Protein AF-A0A136ME74-F1 (afdb_monomer_lite)

pLDDT: mean 80.34, std 13.23, range [41.59, 95.31]

Secondary structure (DSSP, 8-state):
-------------HHHHHHHHHHHHHHHHHH------SS---PPPPP-S--------GGG----EE-TT--EE-

Foldseek 3Di:
DDPPPPPVPPPDPVVVVVVVVVCVVVVCVVPDDPDPVPDDPDDDPDDDPPPDPDDDDPVPDDDWDADPVRDTDD

Radius of gyration: 30.83 Å; chains: 1; bounding box: 53×33×87 Å

Sequence (74 aa):
MSMLRKLGSAVVSTSSMADIAFLLLTFFLITTVIKNDKGLTLMLPPWNNNVTTESVHQRNVF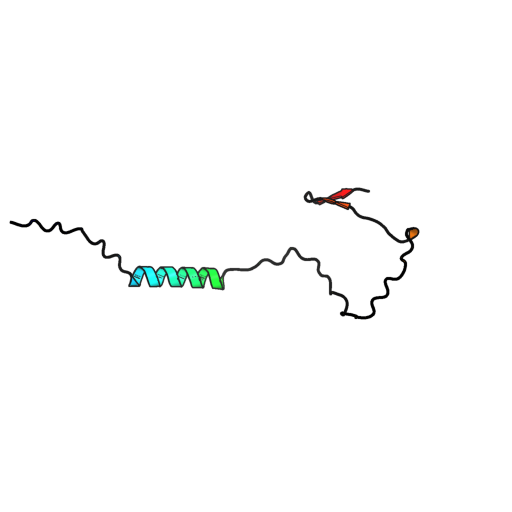TIQVNSENQFFD

Structure (mmCIF, N/CA/C/O backbone):
data_AF-A0A136ME74-F1
#
_entry.id   AF-A0A136ME74-F1
#
loop_
_atom_site.group_PDB
_atom_site.id
_atom_site.type_symbol
_atom_site.label_atom_id
_atom_site.label_alt_id
_atom_site.label_comp_id
_atom_site.label_asym_id
_atom_site.label_entity_id
_atom_site.label_seq_id
_atom_site.pdbx_PDB_ins_code
_atom_site.Cartn_x
_atom_site.Cartn_y
_atom_site.Cartn_z
_atom_site.occupancy
_atom_site.B_iso_or_equiv
_atom_site.auth_seq_id
_atom_site.auth_comp_id
_atom_site.auth_asym_id
_atom_site.auth_atom_id
_atom_site.pdbx_PDB_model_num
ATOM 1 N N . MET A 1 1 ? 23.732 4.280 -65.452 1.00 50.28 1 MET A N 1
ATOM 2 C CA . MET A 1 1 ? 24.487 4.730 -64.263 1.00 50.28 1 MET A CA 1
ATOM 3 C C . MET A 1 1 ? 23.488 4.980 -63.131 1.00 50.28 1 MET A C 1
ATOM 5 O O . MET A 1 1 ? 22.946 6.069 -63.032 1.00 50.28 1 MET A O 1
ATOM 9 N N . SER A 1 2 ? 23.150 3.946 -62.355 1.00 41.59 2 SER A N 1
ATOM 10 C CA . SER A 1 2 ? 22.203 4.040 -61.233 1.00 41.59 2 SER A CA 1
ATOM 11 C C . SER A 1 2 ? 23.000 4.221 -59.947 1.00 41.59 2 SER A C 1
ATOM 13 O O . SER A 1 2 ? 23.630 3.282 -59.465 1.00 41.59 2 SER A O 1
ATOM 15 N N . MET A 1 3 ? 23.009 5.443 -59.423 1.00 54.59 3 MET A N 1
ATOM 16 C CA . MET A 1 3 ? 23.635 5.775 -58.149 1.00 54.59 3 MET A CA 1
ATOM 17 C C . MET A 1 3 ? 22.764 5.211 -57.015 1.00 54.59 3 MET A C 1
ATOM 19 O O . MET A 1 3 ? 21.826 5.860 -56.557 1.00 54.59 3 MET A O 1
ATOM 23 N N . LEU A 1 4 ? 23.048 3.980 -56.580 1.00 59.53 4 LEU A N 1
ATOM 24 C CA . LEU A 1 4 ? 22.422 3.406 -55.392 1.00 59.53 4 LEU A CA 1
ATOM 25 C C . LEU A 1 4 ? 23.016 4.125 -54.177 1.00 59.53 4 LEU A C 1
ATOM 27 O O . LEU A 1 4 ? 24.171 3.906 -53.808 1.00 59.53 4 LEU A O 1
ATOM 31 N N . ARG A 1 5 ? 22.250 5.052 -53.591 1.00 60.84 5 ARG A N 1
ATOM 32 C CA . ARG A 1 5 ? 22.625 5.706 -52.337 1.00 60.84 5 ARG A CA 1
ATOM 33 C C . ARG A 1 5 ? 22.835 4.614 -51.295 1.00 60.84 5 ARG A C 1
ATOM 35 O O . ARG A 1 5 ? 21.883 3.959 -50.880 1.00 60.84 5 ARG A O 1
ATOM 42 N N . LYS A 1 6 ? 24.079 4.448 -50.852 1.00 58.12 6 LYS A N 1
ATOM 43 C CA . LYS A 1 6 ? 24.401 3.789 -49.591 1.00 58.12 6 LYS A CA 1
ATOM 44 C C . LYS A 1 6 ? 23.797 4.663 -48.492 1.00 58.12 6 LYS A C 1
ATOM 46 O O . LYS A 1 6 ? 24.464 5.553 -47.973 1.00 58.12 6 LYS A O 1
ATOM 51 N N . LEU A 1 7 ? 22.509 4.465 -48.189 1.00 57.06 7 LEU A N 1
ATOM 52 C CA . LEU A 1 7 ? 21.986 4.829 -46.880 1.00 57.06 7 LEU A CA 1
ATOM 53 C C . LEU A 1 7 ? 22.912 4.108 -45.912 1.00 57.06 7 LEU A C 1
ATOM 55 O O . LEU A 1 7 ? 22.998 2.879 -45.941 1.00 57.06 7 LEU A O 1
ATOM 59 N N . GLY A 1 8 ? 23.684 4.873 -45.145 1.00 51.62 8 GLY A N 1
ATOM 60 C CA . GLY A 1 8 ? 24.362 4.343 -43.981 1.00 51.62 8 GLY A CA 1
ATOM 61 C C . GLY A 1 8 ? 23.279 3.743 -43.106 1.00 51.62 8 GLY A C 1
ATOM 62 O O . GLY A 1 8 ? 22.615 4.455 -42.362 1.00 51.62 8 GLY A O 1
ATOM 63 N N . SER A 1 9 ? 23.043 2.443 -43.268 1.00 54.94 9 SER A N 1
ATOM 64 C CA . SER A 1 9 ? 22.344 1.656 -42.279 1.00 54.94 9 SER A CA 1
ATOM 65 C C . SER A 1 9 ? 23.210 1.818 -41.045 1.00 54.94 9 SER A C 1
ATOM 67 O O . SER A 1 9 ? 24.332 1.310 -40.997 1.00 54.94 9 SER A O 1
ATOM 69 N N . ALA A 1 10 ? 22.763 2.653 -40.111 1.00 61.81 10 ALA A N 1
ATOM 70 C CA . ALA A 1 10 ? 23.281 2.634 -38.763 1.00 61.81 10 ALA A CA 1
ATOM 71 C C . ALA A 1 10 ? 22.911 1.250 -38.229 1.00 61.81 10 ALA A C 1
ATOM 73 O O . ALA A 1 10 ? 21.835 1.052 -37.670 1.00 61.81 10 ALA A O 1
ATOM 74 N N . VAL A 1 11 ? 23.761 0.264 -38.522 1.00 61.66 11 VAL A N 1
ATOM 75 C CA . VAL A 1 11 ? 23.679 -1.079 -37.969 1.00 61.66 11 VAL A CA 1
ATOM 76 C C . VAL A 1 11 ? 24.041 -0.910 -36.501 1.00 61.66 11 VAL A C 1
ATOM 78 O O . VAL A 1 11 ? 25.195 -1.036 -36.103 1.00 61.66 11 VAL A O 1
ATOM 81 N N . VAL A 1 12 ? 23.060 -0.494 -35.706 1.00 68.56 12 VAL A N 1
ATOM 82 C CA . VAL A 1 12 ? 23.166 -0.508 -34.253 1.00 68.56 12 VAL A CA 1
ATOM 83 C C . VAL A 1 12 ? 23.301 -1.974 -33.860 1.00 68.56 12 VAL A C 1
ATOM 85 O O . VAL A 1 12 ? 22.539 -2.819 -34.335 1.00 68.56 12 VAL A O 1
ATOM 88 N N . SER A 1 13 ? 24.294 -2.297 -33.035 1.00 76.19 13 SER A N 1
ATOM 89 C CA . SER A 1 13 ? 24.502 -3.655 -32.541 1.00 76.19 13 SER A CA 1
ATOM 90 C C . SER A 1 13 ? 23.333 -4.056 -31.634 1.00 76.19 13 SER A C 1
ATOM 92 O O . SER A 1 13 ? 23.298 -3.762 -30.440 1.00 76.19 13 SER A O 1
ATOM 94 N N . THR A 1 14 ? 22.347 -4.740 -32.212 1.00 78.69 14 THR A N 1
ATOM 95 C CA . THR A 1 14 ? 21.122 -5.188 -31.534 1.00 78.69 14 THR A CA 1
ATOM 96 C C . THR A 1 14 ? 21.403 -6.106 -30.346 1.00 78.69 14 THR A C 1
ATOM 98 O O . THR A 1 14 ? 20.669 -6.050 -29.367 1.00 78.69 14 THR A O 1
ATOM 101 N N . SER A 1 15 ? 22.493 -6.884 -30.387 1.00 82.19 15 SER A N 1
ATOM 102 C CA . SER A 1 15 ? 22.958 -7.691 -29.248 1.00 82.19 15 SER A CA 1
ATOM 103 C C . SER A 1 15 ? 23.335 -6.811 -28.055 1.00 82.19 15 SER A C 1
ATOM 105 O O . SER A 1 15 ? 22.801 -6.994 -26.970 1.00 82.19 15 SER A O 1
ATOM 107 N N . SER A 1 16 ? 24.175 -5.791 -28.266 1.00 86.38 16 SER A N 1
ATOM 108 C CA . SER A 1 16 ? 24.607 -4.888 -27.190 1.00 86.38 16 SER A CA 1
ATOM 109 C C . SER A 1 16 ? 23.444 -4.068 -26.624 1.00 86.38 16 SER A C 1
ATOM 111 O O . SER A 1 16 ? 23.396 -3.797 -25.427 1.00 86.38 16 SER A O 1
ATOM 113 N N . MET A 1 17 ? 22.491 -3.688 -27.481 1.00 91.38 17 MET A N 1
ATOM 114 C CA . MET A 1 17 ? 21.262 -3.014 -27.061 1.00 91.38 17 MET A CA 1
ATOM 115 C C . MET A 1 17 ? 20.346 -3.943 -26.244 1.00 91.38 17 MET A C 1
ATOM 117 O O . MET A 1 17 ? 19.723 -3.487 -25.286 1.00 91.38 17 MET A O 1
ATOM 121 N N . ALA A 1 18 ? 20.271 -5.231 -26.591 1.00 90.94 18 ALA A N 1
ATOM 122 C CA . ALA A 1 18 ? 19.478 -6.214 -25.858 1.00 90.94 18 ALA A CA 1
ATOM 123 C C . ALA A 1 18 ? 20.070 -6.519 -24.474 1.00 90.94 18 ALA A C 1
ATOM 125 O O . ALA A 1 18 ? 19.327 -6.533 -23.494 1.00 90.94 18 ALA A O 1
ATOM 126 N N . ASP A 1 19 ? 21.391 -6.681 -24.376 1.00 91.12 19 ASP A N 1
ATOM 127 C CA . ASP A 1 19 ? 22.073 -6.963 -23.109 1.00 91.12 19 ASP A CA 1
ATOM 128 C C . ASP A 1 19 ? 21.845 -5.838 -22.094 1.00 91.12 19 ASP A C 1
ATOM 130 O O . ASP A 1 19 ? 21.433 -6.083 -20.958 1.00 91.12 19 ASP A O 1
ATOM 134 N N . ILE A 1 20 ? 22.032 -4.580 -22.514 1.00 92.94 20 ILE A N 1
ATOM 135 C CA . ILE A 1 20 ? 21.846 -3.442 -21.609 1.00 92.94 20 ILE A CA 1
ATOM 136 C C . ILE A 1 20 ? 20.374 -3.238 -21.231 1.00 92.94 20 ILE A C 1
ATOM 138 O O . ILE A 1 20 ? 20.079 -2.952 -20.072 1.00 92.94 20 ILE A O 1
ATOM 142 N N . ALA A 1 21 ? 19.433 -3.443 -22.158 1.00 93.12 21 ALA A N 1
ATOM 143 C CA . ALA A 1 21 ? 18.006 -3.355 -21.856 1.00 93.12 21 ALA A CA 1
ATOM 144 C C . ALA A 1 21 ? 17.555 -4.454 -20.877 1.00 93.12 21 ALA A C 1
ATOM 146 O O . ALA A 1 21 ? 16.761 -4.190 -19.974 1.00 93.12 21 ALA A O 1
ATOM 147 N N . PHE A 1 22 ? 18.090 -5.669 -21.016 1.00 94.69 22 PHE A N 1
ATOM 148 C CA . PHE A 1 22 ? 17.781 -6.791 -20.134 1.00 94.69 22 PHE A CA 1
ATOM 149 C C . PHE A 1 22 ? 18.344 -6.592 -18.722 1.00 94.69 22 PHE A C 1
ATOM 151 O O . PHE A 1 22 ? 17.640 -6.815 -17.730 1.00 94.69 22 PHE A O 1
ATOM 158 N N . LEU A 1 23 ? 19.584 -6.107 -18.616 1.00 94.25 23 LEU A N 1
ATOM 159 C CA . LEU A 1 23 ? 20.182 -5.752 -17.330 1.00 94.25 23 LEU A CA 1
ATOM 160 C C . LEU A 1 23 ? 19.399 -4.635 -16.634 1.00 94.25 23 LEU A C 1
ATOM 162 O O . LEU A 1 23 ? 19.136 -4.742 -15.441 1.00 94.25 23 LEU A O 1
ATOM 166 N N . LEU A 1 24 ? 18.958 -3.605 -17.362 1.00 95.06 24 LEU A N 1
ATOM 167 C CA . LEU A 1 24 ? 18.129 -2.540 -16.788 1.00 95.06 24 LEU A CA 1
ATOM 168 C C . LEU A 1 24 ? 16.756 -3.052 -16.332 1.00 95.06 24 LEU A C 1
ATOM 170 O O . LEU A 1 24 ? 16.307 -2.694 -15.246 1.00 95.06 24 LEU A O 1
ATOM 174 N N . LEU A 1 25 ? 16.100 -3.914 -17.115 1.00 95.31 25 LEU A N 1
ATOM 175 C CA . LEU A 1 25 ? 14.801 -4.484 -16.749 1.00 95.31 25 LEU A CA 1
ATOM 176 C C . LEU A 1 25 ? 14.896 -5.330 -15.476 1.00 95.31 25 LEU A C 1
ATOM 178 O O . LEU A 1 25 ? 14.095 -5.153 -14.564 1.00 95.31 25 LEU A O 1
ATOM 182 N N . THR A 1 26 ? 15.875 -6.233 -15.404 1.00 94.62 26 THR A N 1
ATOM 183 C CA . THR A 1 26 ? 16.089 -7.088 -14.226 1.00 94.62 26 THR A CA 1
ATOM 184 C C . THR A 1 26 ? 16.553 -6.283 -13.017 1.00 94.62 26 THR A C 1
ATOM 186 O O . THR A 1 26 ? 16.089 -6.539 -11.910 1.00 94.62 26 THR A O 1
ATOM 189 N N . PHE A 1 27 ? 17.384 -5.258 -13.219 1.00 95.12 27 PHE A N 1
ATOM 190 C CA . PHE A 1 27 ? 17.772 -4.315 -12.176 1.00 95.12 27 PHE A CA 1
ATOM 191 C C . PHE A 1 27 ? 16.554 -3.603 -11.587 1.00 95.12 27 PHE A C 1
ATOM 193 O O . PHE A 1 27 ? 16.353 -3.655 -10.373 1.00 95.12 27 PHE A O 1
ATOM 200 N N . PHE A 1 28 ? 15.708 -2.992 -12.423 1.00 92.62 28 PHE A N 1
ATOM 201 C CA . PHE A 1 28 ? 14.487 -2.349 -11.945 1.00 92.62 28 PHE A CA 1
ATOM 202 C C . PHE A 1 28 ? 13.536 -3.364 -11.318 1.00 92.62 28 PHE A C 1
ATOM 204 O O . PHE A 1 28 ? 12.992 -3.089 -10.258 1.00 92.62 28 PHE A O 1
ATOM 211 N N . LEU A 1 29 ? 13.383 -4.559 -11.888 1.00 93.38 29 LEU A N 1
ATOM 212 C CA . LEU A 1 29 ? 12.519 -5.601 -11.333 1.00 93.38 29 LEU A CA 1
ATOM 213 C C . LEU A 1 29 ? 12.960 -6.054 -9.932 1.00 93.38 29 LEU A C 1
ATOM 215 O O . LEU A 1 29 ? 12.122 -6.184 -9.046 1.00 93.38 29 LEU A O 1
ATOM 219 N N . ILE A 1 30 ? 14.260 -6.274 -9.724 1.00 94.25 30 ILE A N 1
ATOM 220 C CA . ILE A 1 30 ? 14.811 -6.747 -8.444 1.00 94.25 30 ILE A CA 1
ATOM 221 C C . ILE A 1 30 ? 14.828 -5.628 -7.396 1.00 94.25 30 ILE A C 1
ATOM 223 O O . ILE A 1 30 ? 14.622 -5.885 -6.213 1.00 94.25 30 ILE A O 1
ATOM 227 N N . THR A 1 31 ? 15.087 -4.388 -7.811 1.00 92.81 31 THR A N 1
ATOM 228 C CA . THR A 1 31 ? 15.228 -3.245 -6.892 1.00 92.81 31 THR A CA 1
ATOM 229 C C . THR A 1 31 ? 13.919 -2.484 -6.663 1.00 92.81 31 THR A C 1
ATOM 231 O O . THR A 1 31 ? 13.863 -1.637 -5.770 1.00 92.81 31 THR A O 1
ATOM 234 N N . THR A 1 32 ? 12.852 -2.782 -7.419 1.00 90.31 32 THR A N 1
ATOM 235 C CA . THR A 1 32 ? 11.525 -2.191 -7.195 1.00 90.31 32 THR A CA 1
ATOM 236 C C . THR A 1 32 ? 10.958 -2.690 -5.872 1.00 90.31 32 THR A C 1
ATOM 238 O O . THR A 1 32 ? 10.500 -3.823 -5.749 1.00 90.31 32 THR A O 1
ATOM 241 N N . VAL A 1 33 ? 10.939 -1.803 -4.880 1.00 86.50 33 VAL A N 1
ATOM 242 C CA . VAL A 1 33 ? 10.234 -2.011 -3.614 1.00 86.50 33 VAL A CA 1
ATOM 243 C C . VAL A 1 33 ? 8.893 -1.290 -3.688 1.00 86.50 33 VAL A C 1
ATOM 245 O O . VAL A 1 33 ? 8.845 -0.060 -3.747 1.00 86.50 33 VAL A O 1
ATOM 248 N N . ILE A 1 34 ? 7.788 -2.037 -3.643 1.00 80.44 34 ILE A N 1
ATOM 249 C CA . ILE A 1 34 ? 6.459 -1.449 -3.440 1.00 80.44 34 ILE A CA 1
ATOM 250 C C . ILE A 1 34 ? 6.351 -1.079 -1.958 1.00 80.44 34 ILE A C 1
ATOM 252 O O . ILE A 1 34 ? 6.138 -1.942 -1.107 1.00 80.44 34 ILE A O 1
ATOM 256 N N . LYS A 1 35 ? 6.538 0.205 -1.632 1.00 75.06 35 LYS A N 1
ATOM 257 C CA . LYS A 1 35 ? 6.334 0.707 -0.267 1.00 75.06 35 LYS A CA 1
ATOM 258 C C . LYS A 1 35 ? 4.857 0.602 0.098 1.00 75.06 35 LYS A C 1
ATOM 260 O O . LYS A 1 35 ? 4.034 1.306 -0.480 1.00 75.06 35 LYS A O 1
ATOM 265 N N . ASN A 1 36 ? 4.539 -0.244 1.074 1.00 68.00 36 ASN A N 1
ATOM 266 C CA . ASN A 1 36 ? 3.181 -0.411 1.593 1.00 68.00 36 ASN A CA 1
ATOM 267 C C . ASN A 1 36 ? 2.970 0.346 2.919 1.00 68.00 36 ASN A C 1
ATOM 269 O O . ASN A 1 36 ? 2.079 0.023 3.697 1.00 68.00 36 ASN A O 1
ATOM 273 N N . ASP A 1 37 ? 3.786 1.375 3.178 1.00 66.81 37 ASP A N 1
ATOM 274 C CA . ASP A 1 37 ? 3.821 2.124 4.448 1.00 66.81 37 ASP A CA 1
ATOM 275 C C . ASP A 1 37 ? 2.548 2.960 4.709 1.00 66.81 37 ASP A C 1
ATOM 277 O O . ASP A 1 37 ? 2.456 3.681 5.700 1.00 66.81 37 ASP A O 1
ATOM 281 N N . LYS A 1 38 ? 1.569 2.911 3.800 1.00 67.50 38 LYS A N 1
ATOM 282 C CA . LYS A 1 38 ? 0.294 3.629 3.877 1.00 67.50 38 LYS A CA 1
ATOM 283 C C . LYS A 1 38 ? -0.854 2.623 3.861 1.00 67.50 38 LYS A C 1
ATOM 285 O O . LYS A 1 38 ? -1.574 2.499 2.877 1.00 67.50 38 LYS A O 1
ATOM 290 N N . GLY A 1 39 ? -1.008 1.902 4.962 1.00 68.25 39 GLY A N 1
ATOM 291 C CA . GLY A 1 39 ? -2.136 1.010 5.201 1.00 68.25 39 GLY A CA 1
ATOM 292 C C . GLY A 1 39 ? -2.541 1.063 6.667 1.00 68.25 39 GLY A C 1
ATOM 293 O O . GLY A 1 39 ? -1.694 1.222 7.545 1.00 68.25 39 GLY A O 1
ATOM 294 N N . LEU A 1 40 ? -3.839 0.946 6.942 1.00 74.00 40 LEU A N 1
ATOM 295 C CA . LEU A 1 40 ? -4.296 0.681 8.301 1.00 74.00 40 LEU A CA 1
ATOM 296 C C . LEU A 1 40 ? -3.893 -0.758 8.646 1.00 74.00 40 LEU A C 1
ATOM 298 O O . LEU A 1 40 ? -4.261 -1.681 7.918 1.00 74.00 40 LEU A O 1
ATOM 302 N N . THR A 1 41 ? -3.172 -0.965 9.750 1.00 75.31 41 THR A N 1
ATOM 303 C CA . THR A 1 41 ? -2.895 -2.307 10.294 1.00 75.31 41 THR A CA 1
ATOM 304 C C . THR A 1 41 ? -4.171 -2.872 10.924 1.00 75.31 41 THR A C 1
ATOM 306 O O . THR A 1 41 ? -4.275 -3.027 12.137 1.00 75.31 41 THR A O 1
ATOM 309 N N . LEU A 1 42 ? -5.191 -3.111 10.105 1.00 78.44 42 LEU A N 1
ATOM 310 C CA . LEU A 1 42 ? -6.457 -3.692 10.526 1.00 78.44 42 LEU A CA 1
ATOM 311 C C . LEU A 1 42 ? -6.505 -5.136 10.049 1.00 78.44 42 LEU A C 1
ATOM 313 O O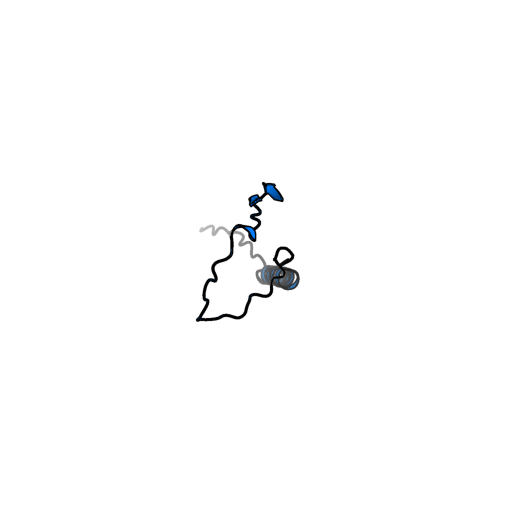 . LEU A 1 42 ? -6.455 -5.415 8.852 1.00 78.44 42 LEU A O 1
ATOM 317 N N . MET A 1 43 ? -6.634 -6.060 11.000 1.00 81.38 43 MET A N 1
ATOM 318 C CA . MET A 1 43 ? -7.074 -7.407 10.673 1.00 81.38 43 MET A CA 1
ATOM 319 C C . MET A 1 43 ? -8.560 -7.325 10.340 1.00 81.38 43 MET A C 1
ATOM 321 O O . MET A 1 43 ? -9.364 -6.925 11.184 1.00 81.38 43 MET A O 1
ATOM 325 N N . LEU A 1 44 ? -8.919 -7.660 9.101 1.00 81.56 44 LEU A N 1
ATOM 326 C CA . LEU A 1 44 ? -10.322 -7.712 8.714 1.00 81.56 44 LEU A CA 1
ATOM 327 C C . LEU A 1 44 ? -11.047 -8.754 9.581 1.00 81.56 44 LEU A C 1
ATOM 329 O O . LEU A 1 44 ? -10.490 -9.828 9.838 1.00 81.56 44 LEU A O 1
ATOM 333 N N . PRO A 1 45 ? -12.275 -8.461 10.041 1.00 83.00 45 PRO A N 1
ATOM 334 C CA . PRO A 1 45 ? -13.073 -9.446 10.747 1.00 83.00 45 PRO A CA 1
ATOM 335 C C . PRO A 1 45 ? -13.354 -10.651 9.835 1.00 83.00 45 PRO A C 1
ATOM 337 O O . PRO A 1 45 ? -13.402 -10.506 8.608 1.00 83.00 45 PRO A O 1
ATOM 340 N N . PRO A 1 46 ? -13.543 -11.850 10.411 1.00 85.25 46 PRO A N 1
ATOM 341 C CA . PRO A 1 46 ? -13.900 -13.029 9.638 1.00 85.25 46 PRO A CA 1
ATOM 342 C C . PRO A 1 46 ? -15.207 -12.789 8.878 1.00 85.25 46 PRO A C 1
ATOM 344 O O . PRO A 1 46 ? -16.155 -12.205 9.406 1.00 85.25 46 PRO A O 1
ATOM 347 N N . TRP A 1 47 ? -15.255 -13.255 7.631 1.00 84.50 47 TRP A N 1
ATOM 348 C CA . TRP A 1 47 ? -16.455 -13.154 6.809 1.00 84.50 47 TRP A CA 1
ATOM 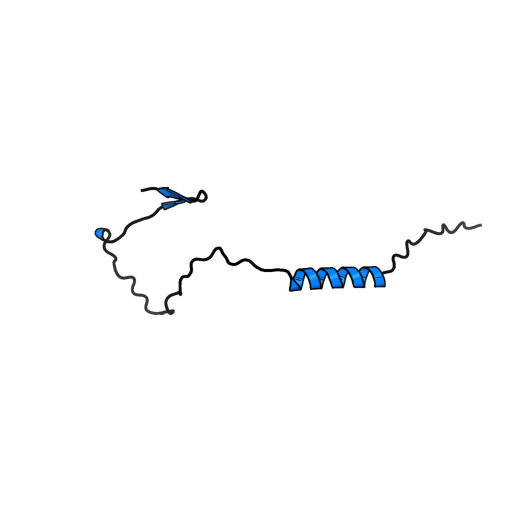349 C C . TRP A 1 47 ? -17.614 -13.932 7.446 1.00 84.50 47 TRP A C 1
ATOM 351 O O . TRP A 1 47 ? -17.452 -15.084 7.848 1.00 84.50 47 TRP A O 1
ATOM 361 N N . ASN A 1 48 ? -18.792 -13.312 7.513 1.00 83.88 48 ASN A N 1
ATOM 362 C CA . ASN A 1 48 ? -20.002 -13.915 8.060 1.00 83.88 48 ASN A CA 1
ATOM 363 C C . ASN A 1 48 ? -21.189 -13.603 7.138 1.00 83.88 48 ASN A C 1
ATOM 365 O O . ASN A 1 48 ? -21.412 -12.451 6.789 1.00 83.88 48 ASN A O 1
ATOM 369 N N . ASN A 1 49 ? -21.967 -14.621 6.764 1.00 81.44 49 ASN A N 1
ATOM 370 C CA . ASN A 1 49 ? -23.161 -14.469 5.921 1.00 81.44 49 ASN A CA 1
ATOM 371 C C . ASN A 1 49 ? -24.383 -13.957 6.709 1.00 81.44 49 ASN A C 1
ATOM 373 O O . ASN A 1 49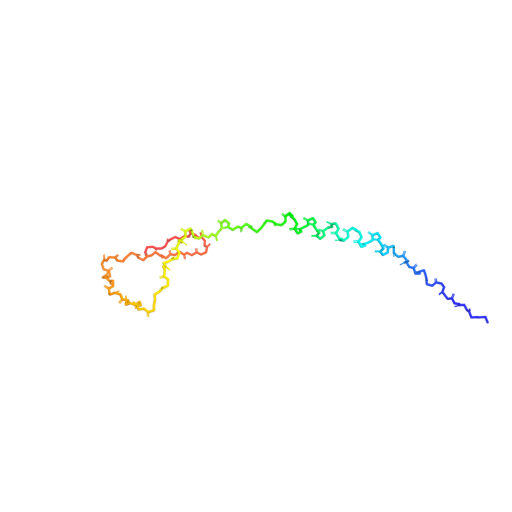 ? -25.356 -13.507 6.114 1.00 81.44 49 ASN A O 1
ATOM 377 N N . ASN A 1 50 ? -24.337 -14.035 8.041 1.00 80.19 50 ASN A N 1
ATOM 378 C CA . ASN A 1 50 ? -25.370 -13.586 8.971 1.00 80.19 50 ASN A CA 1
ATOM 379 C C . ASN A 1 50 ? -24.878 -12.347 9.733 1.00 80.19 50 ASN A C 1
ATOM 381 O O . ASN A 1 50 ? -24.775 -12.364 10.961 1.00 80.19 50 ASN A O 1
ATOM 385 N N . VAL A 1 51 ? -24.499 -11.287 9.013 1.00 71.75 51 VAL A N 1
ATOM 386 C CA . VAL A 1 51 ? -24.183 -10.007 9.658 1.00 71.75 51 VAL A CA 1
ATOM 387 C C . VAL A 1 51 ? -25.496 -9.349 10.060 1.00 71.75 51 VAL A C 1
ATOM 389 O O . VAL A 1 51 ? -26.152 -8.691 9.256 1.00 71.75 51 VAL A O 1
ATOM 392 N N . THR A 1 52 ? -25.905 -9.532 11.309 1.00 68.12 52 THR A N 1
ATOM 393 C CA . THR A 1 52 ? -26.948 -8.696 11.896 1.00 68.12 52 THR A CA 1
ATOM 394 C C . THR A 1 52 ? -26.299 -7.352 12.207 1.00 68.12 52 THR A C 1
ATOM 396 O O . THR A 1 52 ? -25.448 -7.264 13.089 1.00 68.12 52 THR A O 1
ATOM 399 N N . THR A 1 53 ? -26.638 -6.299 11.466 1.00 71.00 53 THR A N 1
ATOM 400 C CA . THR A 1 53 ? -26.279 -4.934 11.870 1.00 71.00 53 THR A CA 1
ATOM 401 C C . THR A 1 53 ? -26.996 -4.631 13.178 1.00 71.00 53 THR A C 1
ATOM 403 O O . THR A 1 53 ? -28.195 -4.351 13.180 1.00 71.00 53 THR A O 1
ATOM 406 N N . GLU A 1 54 ? -26.287 -4.741 14.300 1.00 75.69 54 GLU A N 1
ATOM 407 C CA . GLU A 1 54 ? -26.820 -4.306 15.584 1.00 75.69 54 GLU A CA 1
ATOM 408 C C . GLU A 1 54 ? -27.030 -2.789 15.574 1.00 75.69 54 GLU A C 1
ATOM 410 O O . GLU A 1 54 ? -26.229 -2.025 15.029 1.00 75.69 54 GLU A O 1
ATOM 415 N N . SER A 1 55 ? -28.127 -2.343 16.185 1.00 80.62 55 SER A N 1
ATOM 416 C CA . SER A 1 55 ? -28.413 -0.920 16.340 1.00 80.62 55 SER A CA 1
ATOM 417 C C . SER A 1 55 ? -27.421 -0.302 17.327 1.00 80.62 55 SER A C 1
ATOM 419 O O . SER A 1 55 ? -27.592 -0.404 18.543 1.00 80.62 55 SER A O 1
ATOM 421 N N . VAL A 1 56 ? -26.396 0.380 16.816 1.00 85.50 56 VAL A N 1
ATOM 422 C CA . VAL A 1 56 ? -25.464 1.150 17.646 1.00 85.50 56 VAL A CA 1
ATOM 423 C C . VAL A 1 56 ? -26.171 2.395 18.183 1.00 85.50 56 VAL A C 1
ATOM 425 O O . VAL A 1 56 ? -26.774 3.168 17.441 1.00 85.50 56 VAL A O 1
ATOM 428 N N . HIS A 1 57 ? -26.095 2.613 19.495 1.00 89.75 57 HIS A N 1
ATOM 429 C CA . HIS A 1 57 ? -26.652 3.813 20.111 1.00 89.75 57 HIS A CA 1
ATOM 430 C C . HIS A 1 57 ? -25.834 5.048 19.716 1.00 89.75 57 HIS A C 1
ATOM 432 O O . HIS A 1 57 ? -24.640 5.091 19.996 1.00 89.75 57 HIS A O 1
ATOM 438 N N . GLN A 1 58 ? -26.475 6.086 19.169 1.00 88.06 58 GLN A N 1
ATOM 439 C CA . GLN A 1 58 ? -25.791 7.323 18.749 1.00 88.06 58 GLN A CA 1
ATOM 440 C C . GLN A 1 58 ? -24.982 7.991 19.872 1.00 88.06 58 GLN A C 1
ATOM 442 O O . GLN A 1 58 ? -23.905 8.510 19.613 1.00 88.06 58 GLN A O 1
ATOM 447 N N . ARG A 1 59 ? -25.433 7.899 21.133 1.00 91.50 59 ARG A N 1
ATOM 448 C CA . ARG A 1 59 ? -24.675 8.392 22.303 1.00 91.50 59 ARG A CA 1
ATOM 449 C C . ARG A 1 59 ? -23.303 7.718 22.499 1.00 91.50 59 ARG A C 1
ATOM 451 O O . ARG A 1 59 ? -22.493 8.232 23.256 1.00 91.50 59 ARG A O 1
ATOM 458 N N . ASN A 1 60 ? -23.068 6.569 21.859 1.00 90.75 60 ASN A N 1
ATOM 459 C CA . ASN A 1 60 ? -21.820 5.803 21.917 1.00 90.75 60 ASN A CA 1
ATOM 460 C C . ASN A 1 60 ? -20.973 5.962 20.636 1.00 90.75 60 ASN A C 1
ATOM 462 O O . ASN A 1 60 ? -19.972 5.264 20.488 1.00 90.75 60 ASN A O 1
ATOM 466 N N . VAL A 1 61 ? -21.386 6.811 19.689 1.00 89.62 61 VAL A N 1
ATOM 467 C CA . VAL A 1 61 ? -20.683 7.025 18.419 1.00 89.62 61 VAL A CA 1
ATOM 468 C C . VAL A 1 61 ? -20.002 8.385 18.454 1.00 89.62 61 VAL A C 1
ATOM 470 O O . VAL A 1 61 ? -20.656 9.406 18.643 1.00 89.62 61 VAL A O 1
ATOM 473 N N . PHE A 1 62 ? -18.691 8.396 18.227 1.00 90.00 62 PHE A N 1
ATOM 474 C CA . PHE A 1 62 ? -17.919 9.612 17.995 1.00 90.00 62 PHE A CA 1
ATOM 475 C C . PHE A 1 62 ? -17.541 9.668 16.512 1.00 90.00 62 PHE A C 1
ATOM 477 O O . PHE A 1 62 ? -16.912 8.740 16.001 1.00 90.00 62 PHE A O 1
ATOM 484 N N . THR A 1 63 ? -17.980 10.710 15.805 1.00 89.50 63 THR A N 1
ATOM 485 C CA . THR A 1 63 ? -17.721 10.868 14.365 1.00 89.50 63 THR 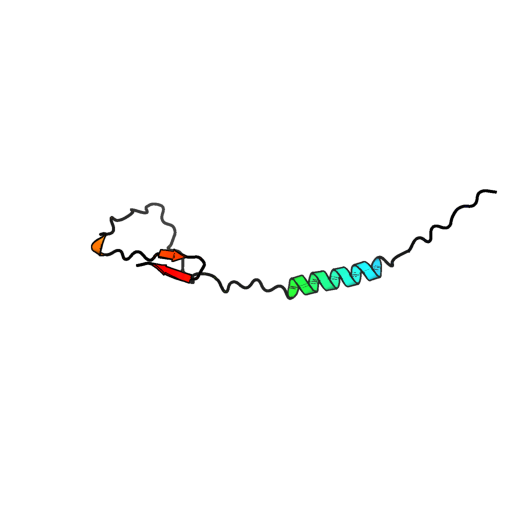A CA 1
ATOM 486 C C . THR A 1 63 ? -16.476 11.717 14.178 1.00 89.50 63 THR A C 1
ATOM 488 O O . THR A 1 63 ? -16.417 12.817 14.706 1.00 89.50 63 THR A O 1
ATOM 491 N N . ILE A 1 64 ? -15.504 11.221 13.414 1.00 89.25 64 ILE A N 1
ATOM 492 C CA . ILE A 1 64 ? -14.274 11.952 13.094 1.00 89.25 64 ILE A CA 1
ATOM 493 C C . ILE A 1 64 ? -14.285 12.254 11.599 1.00 89.25 64 ILE A C 1
ATOM 495 O O . ILE A 1 64 ? -14.370 11.333 10.784 1.00 89.25 64 ILE A O 1
ATOM 499 N N . GLN A 1 65 ? -14.193 13.530 11.234 1.00 92.25 65 GLN A N 1
ATOM 500 C CA . GLN A 1 65 ? -14.067 13.958 9.842 1.00 92.25 65 GLN A CA 1
ATOM 501 C C . GLN A 1 65 ? -12.615 14.336 9.559 1.00 92.25 65 GLN A C 1
ATOM 503 O O . GLN A 1 65 ? -12.050 15.168 10.264 1.00 92.25 65 GLN A O 1
ATOM 508 N N . VAL A 1 66 ? -12.013 13.732 8.532 1.00 90.81 66 VAL A N 1
ATOM 509 C CA . VAL A 1 66 ? -10.615 13.978 8.143 1.00 90.81 66 VAL A CA 1
ATOM 510 C C . VAL A 1 66 ? -10.549 14.332 6.660 1.00 90.81 66 VAL A C 1
ATOM 512 O O . VAL A 1 66 ? -11.205 13.679 5.846 1.00 90.81 66 VAL A O 1
ATOM 515 N N . ASN A 1 67 ? -9.769 15.352 6.297 1.00 91.69 67 ASN A N 1
ATOM 516 C CA . ASN A 1 67 ? -9.532 15.728 4.897 1.00 91.69 67 ASN A CA 1
ATOM 517 C C . ASN A 1 67 ? -8.166 15.246 4.368 1.00 91.69 67 ASN A C 1
ATOM 519 O O . ASN A 1 67 ? -7.354 14.675 5.096 1.00 91.69 67 ASN A O 1
ATOM 523 N N . SER A 1 68 ? -7.901 15.491 3.079 1.00 90.69 68 SER A N 1
ATOM 524 C CA . SER A 1 68 ? -6.629 15.144 2.425 1.00 90.69 68 SER A CA 1
ATOM 525 C C . SER A 1 68 ? -5.410 15.843 3.027 1.00 90.69 68 SER A C 1
ATOM 527 O O . SER A 1 68 ? -4.305 15.319 2.927 1.00 90.69 68 SER A O 1
ATOM 529 N N . GLU A 1 69 ? -5.618 16.988 3.678 1.00 93.81 69 GLU A N 1
ATOM 530 C CA . GLU A 1 69 ? -4.583 17.765 4.367 1.00 93.81 69 GLU A CA 1
ATOM 531 C C . GLU A 1 69 ? -4.317 17.255 5.792 1.00 93.81 69 GLU A C 1
ATOM 533 O O . GLU A 1 69 ? -3.596 17.895 6.558 1.00 93.81 69 GLU A O 1
ATOM 538 N N . ASN A 1 70 ? -4.888 16.101 6.160 1.00 86.38 70 ASN A N 1
ATOM 539 C CA . ASN A 1 70 ? -4.729 15.476 7.470 1.00 86.38 70 ASN A CA 1
ATOM 540 C C . ASN A 1 70 ? -5.212 16.376 8.628 1.00 86.38 70 ASN A C 1
ATOM 542 O O . ASN A 1 70 ? -4.653 16.348 9.725 1.00 86.38 70 ASN A O 1
ATOM 546 N N . GLN A 1 71 ? -6.240 17.188 8.369 1.00 91.69 71 GLN A N 1
ATOM 547 C CA . GLN A 1 71 ? -6.922 18.021 9.360 1.00 91.69 71 GLN A CA 1
ATOM 548 C C . GLN A 1 71 ? -8.179 17.310 9.862 1.00 91.69 71 GLN A C 1
ATOM 550 O O . GLN A 1 71 ? -8.844 16.622 9.085 1.00 91.69 71 GLN A O 1
ATOM 555 N N . PHE A 1 72 ? -8.511 17.510 11.137 1.00 89.88 72 PHE A N 1
ATOM 556 C CA . PHE A 1 72 ? -9.701 16.950 11.780 1.00 89.88 72 PHE A CA 1
ATOM 557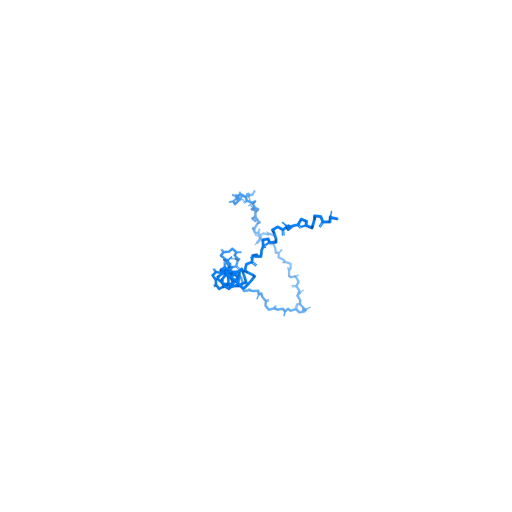 C C . PHE A 1 72 ? -10.751 18.048 11.984 1.00 89.88 72 PHE A C 1
ATOM 559 O O . PHE A 1 72 ? -10.392 19.164 12.365 1.00 89.88 72 PHE A O 1
ATOM 566 N N . PHE A 1 73 ? -12.024 17.727 11.753 1.00 80.00 73 PHE A N 1
ATOM 567 C CA . PHE A 1 73 ? -13.159 18.595 12.080 1.00 80.00 73 PHE A CA 1
ATOM 568 C C . PHE A 1 73 ? -13.980 17.947 13.204 1.00 80.00 73 PHE A C 1
ATOM 570 O O . PHE A 1 73 ? -14.278 16.752 13.112 1.00 80.00 73 PHE A O 1
ATOM 577 N N . ASP A 1 74 ? -14.287 18.732 14.243 1.00 69.50 74 ASP A N 1
ATOM 578 C CA . ASP A 1 74 ? -15.215 18.392 15.339 1.00 69.50 74 ASP A CA 1
ATOM 579 C C . ASP A 1 74 ? -16.682 18.607 14.925 1.00 69.50 74 ASP A C 1
ATOM 581 O O . ASP A 1 74 ? -16.953 19.579 14.175 1.00 69.50 74 ASP A O 1
#